Protein AF-A0A0L0QW11-F1 (afdb_monomer_lite)

Sequence (77 aa):
MKPEDVTGTLKLHQSNPSGVCRKCYQGLANDKVPPGVLKQLSLKYPNLKIEVTSEIDESIKVTGRLNLMIKNGNYID

Structure (mmCIF, N/CA/C/O backbone):
data_AF-A0A0L0QW11-F1
#
_entry.id   AF-A0A0L0QW11-F1
#
loop_
_atom_site.group_PDB
_atom_site.id
_atom_site.type_symbol
_atom_site.label_atom_id
_atom_site.label_alt_id
_atom_site.label_comp_id
_atom_site.label_asym_id
_atom_site.label_entity_id
_atom_site.label_seq_id
_atom_site.pdbx_PDB_ins_code
_atom_site.Cartn_x
_atom_site.Cartn_y
_atom_site.Cartn_z
_atom_site.occupancy
_atom_site.B_iso_or_equiv
_atom_site.auth_seq_id
_atom_site.auth_comp_id
_atom_site.auth_asym_id
_atom_site.auth_atom_id
_atom_site.pdbx_PDB_model_num
ATOM 1 N N . MET A 1 1 ? -20.624 2.438 9.878 1.00 82.94 1 MET A N 1
ATOM 2 C CA . MET A 1 1 ? -19.569 1.465 10.238 1.00 82.94 1 MET A CA 1
ATOM 3 C C . MET A 1 1 ? -18.394 2.222 10.802 1.00 82.94 1 MET A C 1
ATOM 5 O O . MET A 1 1 ? -18.064 3.267 10.243 1.00 82.94 1 MET A O 1
ATOM 9 N N . LYS A 1 2 ? -17.798 1.739 11.892 1.00 96.56 2 LYS A N 1
ATOM 10 C CA . LYS A 1 2 ? -16.554 2.320 12.388 1.00 96.56 2 LYS A CA 1
ATOM 11 C C . LYS A 1 2 ? -15.387 1.799 11.541 1.00 96.56 2 LYS A C 1
ATOM 13 O O . LYS A 1 2 ? -15.494 0.699 10.994 1.00 96.56 2 LYS A O 1
ATOM 18 N N . PRO A 1 3 ? -14.298 2.562 11.371 1.00 97.44 3 PRO A N 1
ATOM 19 C CA . PRO A 1 3 ? -13.174 2.104 10.562 1.00 97.44 3 PRO A CA 1
ATOM 20 C C . PRO A 1 3 ? -12.522 0.811 11.077 1.00 97.44 3 PRO A C 1
ATOM 22 O O . PRO A 1 3 ? -12.018 0.020 10.285 1.00 97.44 3 PRO A O 1
ATOM 25 N N . GLU A 1 4 ? -12.582 0.558 12.382 1.00 97.62 4 GLU A N 1
ATOM 26 C CA . GLU A 1 4 ? -12.068 -0.655 13.023 1.00 97.62 4 GLU A CA 1
ATOM 27 C C . GLU A 1 4 ? -12.904 -1.897 12.676 1.00 97.62 4 GLU A C 1
ATOM 29 O O . GLU A 1 4 ? -12.377 -3.009 12.677 1.00 97.62 4 GLU A O 1
ATOM 34 N N . ASP A 1 5 ? -14.179 -1.711 12.321 1.00 98.06 5 ASP A N 1
ATOM 35 C CA . ASP A 1 5 ? -15.079 -2.794 11.907 1.00 98.06 5 ASP A CA 1
ATOM 36 C C . ASP A 1 5 ? -14.792 -3.255 10.464 1.00 98.06 5 ASP A C 1
ATOM 38 O O . ASP A 1 5 ? -15.262 -4.309 10.032 1.00 98.06 5 ASP A O 1
ATOM 42 N N . VAL A 1 6 ? -14.033 -2.468 9.690 1.00 97.94 6 VAL A N 1
ATOM 43 C CA . VAL A 1 6 ? -13.655 -2.813 8.315 1.00 97.94 6 VAL A CA 1
ATOM 44 C C . VAL A 1 6 ? -12.514 -3.822 8.351 1.00 97.94 6 VAL A C 1
ATOM 46 O O . VAL A 1 6 ? -11.374 -3.507 8.694 1.00 97.94 6 VAL A O 1
ATOM 49 N N . THR A 1 7 ? -12.829 -5.050 7.959 1.00 97.69 7 THR A N 1
ATOM 50 C CA . THR A 1 7 ? -11.898 -6.180 7.929 1.00 97.69 7 THR A CA 1
ATOM 51 C C . THR A 1 7 ? -11.860 -6.807 6.535 1.00 97.69 7 THR A C 1
ATOM 53 O O . THR A 1 7 ? -12.663 -6.474 5.663 1.00 97.69 7 THR A O 1
ATOM 56 N N . GLY A 1 8 ? -10.900 -7.701 6.303 1.00 98.06 8 GLY A N 1
ATOM 57 C CA . GLY A 1 8 ? -10.712 -8.379 5.021 1.00 98.06 8 GLY A CA 1
ATOM 58 C C . GLY A 1 8 ? -9.464 -7.908 4.282 1.00 98.06 8 GLY A C 1
ATOM 59 O O . GLY A 1 8 ? -8.515 -7.410 4.891 1.00 98.06 8 GLY A O 1
ATOM 60 N N . THR A 1 9 ? -9.446 -8.121 2.966 1.00 98.50 9 THR A N 1
ATOM 61 C CA . THR A 1 9 ? -8.317 -7.768 2.096 1.00 98.50 9 THR A CA 1
ATOM 62 C C . THR A 1 9 ? -8.793 -6.915 0.930 1.00 98.50 9 THR A C 1
ATOM 64 O O . THR A 1 9 ? -9.573 -7.374 0.098 1.00 98.50 9 THR A O 1
ATOM 67 N N . LEU A 1 10 ? -8.296 -5.683 0.854 1.00 98.38 10 LEU A N 1
ATOM 68 C CA . LEU A 1 10 ? -8.430 -4.827 -0.315 1.00 98.38 10 LEU A CA 1
ATOM 69 C C . LEU A 1 10 ? -7.282 -5.129 -1.277 1.00 98.38 10 LEU A C 1
ATOM 71 O O . LEU A 1 10 ? -6.125 -4.850 -0.964 1.00 98.38 10 LEU A O 1
ATOM 75 N N . LYS A 1 11 ? -7.610 -5.669 -2.451 1.00 98.31 11 LYS A N 1
ATOM 76 C CA . LYS A 1 11 ? -6.653 -5.870 -3.543 1.00 98.31 11 LYS A CA 1
ATOM 77 C C . LYS A 1 11 ? -6.707 -4.676 -4.488 1.00 98.31 11 LYS A C 1
ATOM 79 O O . LYS A 1 11 ? -7.770 -4.364 -5.020 1.00 98.31 11 LYS A O 1
ATOM 84 N N . LEU A 1 12 ? -5.576 -4.006 -4.679 1.00 97.75 12 LEU A N 1
ATOM 85 C CA . LEU A 1 12 ? -5.452 -2.812 -5.507 1.00 97.75 12 LEU A CA 1
ATOM 86 C C . LEU A 1 12 ? -4.385 -3.036 -6.577 1.00 97.75 12 LEU A C 1
ATOM 88 O O . LEU A 1 12 ? -3.206 -3.197 -6.273 1.00 97.75 12 LEU A O 1
ATOM 92 N N . HIS A 1 13 ? -4.795 -3.014 -7.839 1.00 97.50 13 HIS A N 1
ATOM 93 C CA . HIS A 1 13 ? -3.877 -3.095 -8.967 1.00 97.50 13 HIS A CA 1
ATOM 94 C C . HIS A 1 13 ? -3.623 -1.695 -9.535 1.00 97.50 13 HIS A C 1
ATOM 96 O O . HIS A 1 13 ? -4.563 -0.950 -9.805 1.00 97.50 13 HIS A O 1
ATOM 102 N N . GLN A 1 14 ? -2.355 -1.320 -9.687 1.00 95.75 14 GLN A N 1
ATOM 103 C CA . GLN A 1 14 ? -1.939 -0.075 -10.322 1.00 95.75 14 GLN A CA 1
ATOM 104 C C . GLN A 1 14 ? -1.463 -0.372 -11.738 1.00 95.75 14 GLN A C 1
ATOM 106 O O . GLN A 1 14 ? -0.494 -1.103 -11.914 1.00 95.75 14 GLN A O 1
ATOM 111 N N . SER A 1 15 ? -2.052 0.286 -12.732 1.00 95.69 15 SER A N 1
ATOM 112 C CA . SER A 1 15 ? -1.607 0.252 -14.131 1.00 95.69 15 SER A CA 1
ATOM 113 C C . SER A 1 15 ? -0.299 1.038 -14.356 1.00 95.69 15 SER A C 1
ATOM 115 O O . SER A 1 15 ? -0.164 1.776 -15.329 1.00 95.69 15 SER A O 1
ATOM 117 N N . ASN A 1 16 ? 0.634 0.972 -13.400 1.00 94.44 16 ASN A N 1
ATOM 118 C CA . ASN A 1 16 ? 1.934 1.626 -13.450 1.00 94.44 16 ASN A CA 1
ATOM 119 C C . ASN A 1 16 ? 3.043 0.571 -13.598 1.00 94.44 16 ASN A C 1
ATOM 121 O O . ASN A 1 16 ? 3.514 0.049 -12.585 1.00 94.44 16 ASN A O 1
ATOM 125 N N . PRO A 1 17 ? 3.519 0.298 -14.821 1.00 94.88 17 PRO A N 1
ATOM 126 C CA . PRO A 1 17 ? 4.512 -0.749 -15.071 1.00 94.88 17 PRO A CA 1
ATOM 127 C C . PRO A 1 17 ? 5.888 -0.472 -14.442 1.00 94.88 17 PRO A C 1
ATOM 129 O O . PRO A 1 17 ? 6.698 -1.374 -14.260 1.00 94.88 17 PRO A O 1
ATOM 132 N N . SER A 1 18 ? 6.166 0.770 -14.026 1.00 94.50 18 SER A N 1
ATOM 133 C CA . SER A 1 18 ? 7.403 1.105 -13.298 1.00 94.50 18 SER A CA 1
ATOM 134 C C . SER A 1 18 ? 7.426 0.614 -11.835 1.00 94.50 18 SER A C 1
ATOM 136 O O . SER A 1 18 ? 8.436 0.805 -11.142 1.00 94.50 18 SER A O 1
ATOM 138 N N . GLY A 1 19 ? 6.340 -0.003 -11.357 1.00 95.44 19 GLY A N 1
ATOM 139 C CA . GLY A 1 19 ? 6.135 -0.451 -9.980 1.00 95.44 19 GLY A CA 1
ATOM 140 C C . GLY A 1 19 ? 5.179 0.448 -9.194 1.00 95.44 19 GLY A C 1
ATOM 141 O O . GLY A 1 19 ? 4.695 1.474 -9.681 1.00 95.44 19 GLY A O 1
ATOM 142 N N . VAL A 1 20 ? 4.929 0.087 -7.935 1.00 95.81 20 VAL A N 1
ATOM 143 C CA . VAL A 1 20 ? 3.956 0.780 -7.096 1.00 95.81 20 VAL A CA 1
ATOM 144 C C . VAL A 1 20 ? 4.399 2.232 -6.943 1.00 95.81 20 VAL A C 1
ATOM 146 O O . VAL A 1 20 ? 5.570 2.536 -6.701 1.00 95.81 20 VAL A O 1
ATOM 149 N N . CYS A 1 21 ? 3.455 3.154 -7.098 1.00 94.12 21 CYS A N 1
ATOM 150 C CA . CYS A 1 21 ? 3.702 4.587 -7.003 1.00 94.12 21 CYS A CA 1
ATOM 151 C C . CYS A 1 21 ? 4.392 4.945 -5.670 1.00 94.12 21 CYS A C 1
ATOM 153 O O . CYS A 1 21 ? 3.798 4.852 -4.594 1.00 94.12 21 CYS A O 1
ATOM 155 N N . ARG A 1 22 ? 5.645 5.424 -5.739 1.00 93.56 22 ARG A N 1
ATOM 156 C CA . ARG A 1 22 ? 6.482 5.732 -4.559 1.00 93.56 22 ARG A CA 1
ATOM 157 C C . ARG A 1 22 ? 5.842 6.738 -3.604 1.00 93.56 22 ARG A C 1
ATOM 159 O O . ARG A 1 22 ? 5.932 6.598 -2.388 1.00 93.56 22 ARG A O 1
ATOM 166 N N . LYS A 1 23 ? 5.168 7.753 -4.153 1.00 95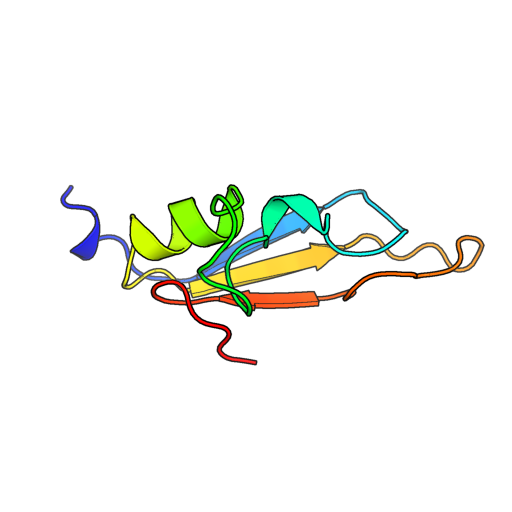.12 23 LYS A N 1
ATOM 167 C CA . LYS A 1 23 ? 4.442 8.765 -3.370 1.00 95.12 23 LYS A CA 1
ATOM 168 C C . LYS A 1 23 ? 3.209 8.196 -2.676 1.00 95.12 23 LYS A C 1
ATOM 170 O O . LYS A 1 23 ? 2.825 8.691 -1.623 1.00 95.12 23 LYS A O 1
ATOM 175 N N . CYS A 1 24 ? 2.622 7.137 -3.221 1.00 95.44 24 CYS A N 1
ATOM 176 C CA . CYS A 1 24 ? 1.396 6.548 -2.712 1.00 95.44 24 CYS A CA 1
ATOM 177 C C . CYS A 1 24 ? 1.634 5.796 -1.396 1.00 95.44 24 CYS A C 1
ATOM 179 O O . CYS A 1 24 ? 0.782 5.853 -0.518 1.00 95.44 24 CYS A O 1
ATOM 181 N N . TYR A 1 25 ? 2.801 5.173 -1.214 1.00 95.62 25 TYR A N 1
ATOM 182 C CA . TYR A 1 25 ? 3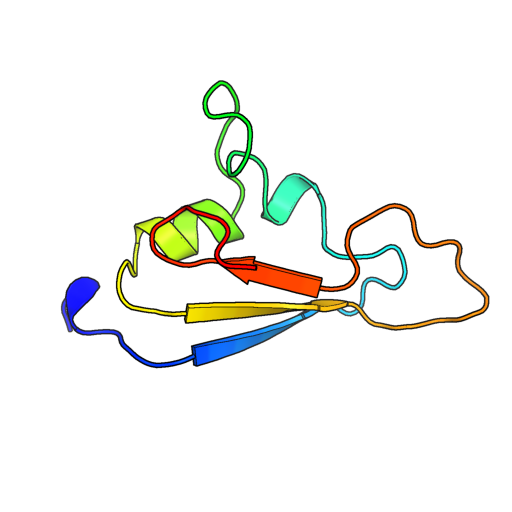.195 4.506 0.035 1.00 95.62 25 TYR A CA 1
ATOM 183 C C . TYR A 1 25 ? 4.238 5.289 0.856 1.00 95.62 25 TYR A C 1
ATOM 185 O O . TYR A 1 25 ? 4.826 4.760 1.803 1.00 95.62 25 TYR A O 1
ATOM 193 N N . GLN A 1 26 ? 4.470 6.563 0.517 1.00 96.81 26 GLN A N 1
ATOM 194 C CA . GLN A 1 26 ? 5.365 7.438 1.274 1.00 96.81 26 GLN A CA 1
ATOM 195 C C . GLN A 1 26 ? 4.961 7.451 2.755 1.00 96.81 26 GLN A C 1
ATOM 197 O O . GLN A 1 26 ? 3.781 7.376 3.101 1.00 96.81 26 GLN A O 1
ATOM 202 N N . GLY A 1 27 ? 5.941 7.532 3.647 1.00 96.56 27 GLY A N 1
ATOM 203 C CA . GLY A 1 27 ? 5.674 7.544 5.077 1.00 96.56 27 GLY A CA 1
ATOM 204 C C . GLY A 1 27 ? 5.738 6.170 5.746 1.00 96.56 27 GLY A C 1
ATOM 205 O O . GLY A 1 27 ? 5.878 6.127 6.961 1.00 96.56 27 GLY A O 1
ATOM 206 N N . LEU A 1 28 ? 5.640 5.051 5.013 1.00 95.50 28 LEU A N 1
ATOM 207 C CA . LEU A 1 28 ? 5.661 3.714 5.638 1.00 95.50 28 LEU A CA 1
ATOM 208 C C . LEU A 1 28 ? 7.019 3.367 6.270 1.00 95.50 28 LEU A C 1
ATOM 210 O O . LEU A 1 28 ? 7.051 2.795 7.347 1.00 95.50 28 LEU A O 1
ATOM 2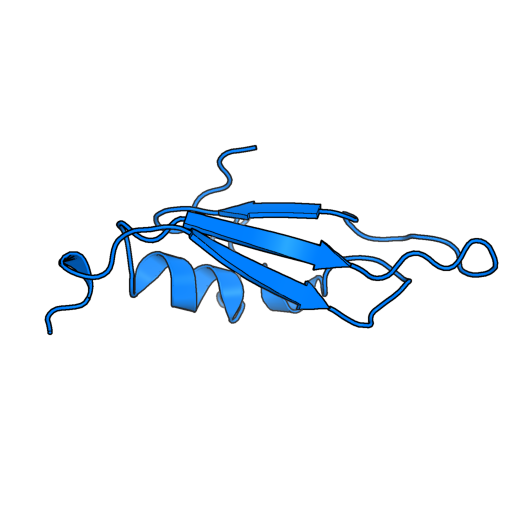14 N N . ALA A 1 29 ? 8.130 3.735 5.621 1.00 93.06 29 ALA A N 1
ATOM 215 C CA . ALA A 1 29 ? 9.495 3.486 6.116 1.00 93.06 29 ALA A CA 1
ATOM 216 C C . ALA A 1 29 ? 10.182 4.731 6.714 1.00 93.06 29 ALA A C 1
ATOM 218 O O . ALA A 1 29 ? 11.303 4.648 7.200 1.00 93.06 29 ALA A O 1
ATOM 219 N N . ASN A 1 30 ? 9.549 5.901 6.616 1.00 93.75 30 ASN A N 1
ATOM 220 C CA . ASN A 1 30 ? 10.088 7.165 7.111 1.00 93.75 30 ASN A CA 1
ATOM 221 C C . ASN A 1 30 ? 8.923 8.036 7.578 1.00 93.75 30 ASN A C 1
ATOM 223 O O . ASN A 1 30 ? 8.190 8.572 6.756 1.00 93.75 30 ASN A O 1
ATOM 227 N N . ASP A 1 31 ? 8.740 8.171 8.880 1.00 91.62 31 ASP A N 1
ATOM 228 C CA . ASP A 1 31 ? 7.668 8.955 9.494 1.00 91.62 31 ASP A CA 1
ATOM 229 C C . ASP A 1 31 ? 7.881 10.477 9.414 1.00 91.62 31 ASP A C 1
ATOM 231 O O . ASP A 1 31 ? 6.938 11.234 9.633 1.00 91.62 31 ASP A O 1
ATOM 235 N N . LYS A 1 32 ? 9.072 10.936 9.007 1.00 95.62 32 LYS A N 1
ATOM 236 C CA . LYS A 1 32 ? 9.425 12.363 8.882 1.00 95.62 32 LYS A CA 1
ATOM 237 C C . LYS A 1 32 ? 8.913 13.027 7.601 1.00 95.62 32 LYS A C 1
ATOM 239 O O . LYS A 1 32 ? 9.276 14.164 7.310 1.00 95.62 32 LYS A O 1
ATOM 244 N N . VAL A 1 33 ? 8.111 12.326 6.803 1.00 96.56 33 VAL A N 1
ATOM 245 C CA . VAL A 1 33 ? 7.524 12.846 5.561 1.00 96.56 33 VAL A CA 1
ATOM 246 C C . VAL A 1 33 ? 6.007 12.669 5.561 1.00 96.56 33 VAL A C 1
ATOM 248 O O . VAL A 1 33 ? 5.507 11.717 6.167 1.00 96.56 33 VAL A O 1
ATOM 251 N N . PRO A 1 34 ? 5.253 13.531 4.847 1.00 97.12 34 PRO A N 1
ATOM 252 C CA . PRO A 1 34 ? 3.806 13.392 4.751 1.00 97.12 34 PRO A CA 1
ATOM 253 C C . PRO A 1 34 ? 3.406 11.987 4.276 1.00 97.12 34 PRO A C 1
ATOM 255 O O . PRO A 1 34 ? 4.005 11.475 3.320 1.00 97.12 34 PRO A O 1
ATOM 258 N N . PRO A 1 35 ? 2.416 11.345 4.916 1.00 97.81 35 PRO A N 1
ATOM 259 C CA . PRO A 1 35 ? 2.006 10.003 4.540 1.00 97.81 35 PRO A CA 1
ATOM 260 C C . PRO A 1 35 ? 1.340 10.017 3.160 1.00 97.81 35 PRO A C 1
ATOM 262 O O . PRO A 1 35 ? 0.501 10.865 2.868 1.00 97.81 35 PRO A O 1
ATOM 265 N N . GLY A 1 36 ? 1.691 9.055 2.313 1.00 97.81 36 GLY A N 1
ATOM 266 C CA . GLY A 1 36 ? 1.005 8.797 1.053 1.00 97.81 36 GLY A CA 1
ATOM 267 C C . GLY A 1 36 ? -0.380 8.187 1.269 1.00 97.81 36 GLY A C 1
ATOM 268 O O . GLY A 1 36 ? -0.710 7.726 2.366 1.00 97.81 36 GLY A O 1
ATOM 269 N N . VAL A 1 37 ? -1.187 8.148 0.206 1.00 98.06 37 VAL A N 1
ATOM 270 C CA . VAL A 1 37 ? -2.580 7.669 0.266 1.00 98.06 37 VAL A CA 1
ATOM 271 C C . VAL A 1 37 ? -2.711 6.247 0.823 1.00 98.06 37 VAL A C 1
ATOM 273 O O . VAL A 1 37 ? -3.634 5.979 1.583 1.00 98.06 37 VAL A O 1
ATOM 276 N N . LEU A 1 38 ? -1.768 5.348 0.531 1.00 97.69 38 LEU A N 1
ATOM 277 C CA . LEU A 1 38 ? -1.793 3.966 1.016 1.00 97.69 38 LEU A CA 1
ATOM 278 C C . LEU A 1 38 ? -1.506 3.884 2.523 1.00 97.69 38 LEU A C 1
ATOM 280 O O . LEU A 1 38 ? -2.169 3.122 3.224 1.00 97.69 38 LEU A O 1
ATOM 284 N N . LYS A 1 39 ? -0.586 4.708 3.050 1.00 97.69 39 LYS A N 1
ATOM 285 C CA . LYS A 1 39 ? -0.353 4.801 4.503 1.00 97.69 39 LYS A CA 1
ATOM 286 C C . LYS A 1 39 ? -1.568 5.401 5.210 1.00 97.69 39 LYS A C 1
ATOM 288 O O . LYS A 1 39 ? -2.015 4.848 6.208 1.00 97.69 39 LYS A O 1
ATOM 293 N N . GLN A 1 40 ? -2.120 6.495 4.682 1.00 98.44 40 GLN A N 1
ATOM 294 C CA . GLN A 1 40 ? -3.318 7.131 5.243 1.00 98.44 40 GLN A CA 1
ATOM 295 C C . GLN A 1 40 ? -4.510 6.164 5.270 1.00 98.44 40 GLN A C 1
ATOM 297 O O . GLN A 1 40 ? -5.183 6.048 6.291 1.00 98.44 40 GLN A O 1
ATOM 302 N N . LEU A 1 41 ? -4.736 5.428 4.177 1.00 98.25 41 LEU A N 1
ATOM 303 C CA . LEU A 1 41 ? -5.800 4.432 4.082 1.00 98.25 41 LEU A CA 1
ATOM 304 C C . LEU A 1 41 ? -5.614 3.306 5.106 1.00 98.25 41 LEU A C 1
ATOM 306 O O . LEU A 1 41 ? -6.570 2.928 5.778 1.00 98.25 41 LEU A O 1
ATOM 310 N N . SER A 1 42 ? -4.385 2.809 5.253 1.00 98.31 42 SER A N 1
ATOM 311 C CA . SER A 1 42 ? -4.066 1.741 6.200 1.00 98.31 42 SER A CA 1
ATOM 312 C C . SER A 1 42 ? -4.198 2.171 7.665 1.00 98.31 42 SER A C 1
ATOM 314 O O . SER A 1 42 ? -4.628 1.376 8.493 1.00 98.31 42 SER A O 1
ATOM 316 N N . LEU A 1 43 ? -3.866 3.425 7.988 1.00 98.19 43 LEU A N 1
ATOM 317 C CA . LEU A 1 43 ? -4.080 3.989 9.325 1.00 98.19 43 LEU A CA 1
ATOM 318 C C . LEU A 1 43 ? -5.565 4.229 9.608 1.00 98.19 43 LEU A C 1
ATOM 320 O O . LEU A 1 43 ? -6.013 4.029 10.731 1.00 98.19 43 LEU A O 1
ATOM 324 N N . LYS A 1 44 ? -6.335 4.643 8.592 1.00 98.31 44 LYS A N 1
ATOM 325 C CA . LYS A 1 44 ? -7.780 4.841 8.728 1.00 98.31 44 LYS A CA 1
ATOM 326 C C . LYS A 1 44 ? -8.496 3.523 9.012 1.00 98.31 44 LYS A C 1
ATOM 328 O O . LYS A 1 44 ? -9.384 3.520 9.846 1.00 98.31 44 LYS A O 1
ATOM 333 N N . TYR A 1 45 ? -8.126 2.432 8.341 1.00 98.50 45 TYR A N 1
ATOM 334 C CA . TYR A 1 45 ? -8.740 1.110 8.515 1.00 98.50 45 TYR A CA 1
ATOM 335 C C . TYR A 1 45 ? -7.716 0.109 9.077 1.00 98.50 45 TYR A C 1
ATOM 337 O O . TYR A 1 45 ? -7.147 -0.679 8.318 1.00 98.50 45 TYR A O 1
ATOM 345 N N . PRO A 1 46 ? -7.462 0.113 10.399 1.00 98.25 46 PRO A N 1
ATOM 346 C CA . PRO A 1 46 ? -6.334 -0.610 10.996 1.00 98.25 46 PRO A CA 1
ATOM 347 C C . PRO A 1 46 ? -6.424 -2.137 10.840 1.00 98.25 46 PRO A C 1
ATOM 349 O O . PRO A 1 46 ? -5.401 -2.825 10.807 1.00 98.25 46 PRO A O 1
ATOM 352 N N . ASN A 1 47 ? -7.639 -2.678 10.699 1.00 98.25 47 ASN A N 1
ATOM 353 C CA . ASN A 1 47 ? -7.879 -4.113 10.546 1.00 98.25 47 ASN A CA 1
ATOM 354 C C . ASN A 1 47 ? -7.944 -4.584 9.083 1.00 98.25 47 ASN A C 1
ATOM 356 O O . ASN A 1 47 ? -7.940 -5.795 8.840 1.00 98.25 47 ASN A O 1
ATOM 360 N N . LEU A 1 48 ? -7.942 -3.663 8.115 1.00 98.50 48 LEU A N 1
ATOM 361 C CA . LEU A 1 48 ? -7.955 -3.973 6.689 1.00 98.50 48 LEU A CA 1
ATOM 362 C C . LEU A 1 48 ? -6.539 -4.306 6.199 1.00 98.50 48 LEU A C 1
ATOM 364 O O . LEU A 1 48 ? -5.612 -3.506 6.342 1.00 98.50 48 LEU A O 1
ATOM 368 N N . LYS A 1 49 ? -6.373 -5.475 5.574 1.00 98.69 49 LYS A N 1
ATOM 369 C CA . LYS A 1 49 ? -5.168 -5.800 4.804 1.00 98.69 49 LYS A CA 1
ATOM 370 C C . LYS A 1 49 ? -5.260 -5.123 3.438 1.00 98.69 49 LYS A C 1
ATOM 372 O O . LYS A 1 49 ? -6.281 -5.247 2.767 1.00 98.69 49 LYS A O 1
ATOM 377 N N . ILE A 1 50 ? -4.208 -4.435 3.008 1.00 98.62 50 ILE A N 1
ATOM 378 C CA . ILE A 1 50 ? -4.138 -3.819 1.679 1.00 98.62 50 ILE A CA 1
ATOM 379 C C . ILE A 1 50 ? -3.014 -4.497 0.903 1.00 98.62 50 ILE A C 1
ATOM 381 O O . ILE A 1 50 ? -1.853 -4.412 1.296 1.00 98.62 50 ILE A O 1
ATOM 385 N N . GLU A 1 51 ? -3.367 -5.167 -0.188 1.00 98.44 51 GLU A N 1
ATOM 386 C CA . GLU A 1 51 ? -2.432 -5.792 -1.122 1.00 98.44 51 GLU A CA 1
ATOM 387 C C . GLU A 1 51 ? -2.380 -4.940 -2.384 1.00 98.44 51 GLU A C 1
ATOM 389 O O . GLU A 1 51 ? -3.397 -4.754 -3.053 1.00 98.44 51 GLU A O 1
ATOM 394 N N . VAL A 1 52 ? -1.204 -4.402 -2.700 1.00 98.12 52 VAL A N 1
ATOM 395 C CA . VAL A 1 52 ? -1.011 -3.568 -3.884 1.00 98.12 52 VAL A CA 1
ATOM 396 C C . VAL A 1 52 ? -0.102 -4.286 -4.861 1.00 98.12 52 VAL A C 1
ATOM 398 O O . VAL A 1 52 ? 0.988 -4.712 -4.487 1.00 98.12 52 VAL A O 1
ATOM 401 N N . THR A 1 53 ? -0.531 -4.381 -6.113 1.00 97.50 53 THR A N 1
ATOM 402 C CA . THR A 1 53 ? 0.262 -4.906 -7.230 1.00 97.50 53 THR A CA 1
ATOM 403 C C . THR A 1 53 ? 0.408 -3.844 -8.304 1.00 97.50 53 THR A C 1
ATOM 405 O O . THR A 1 53 ? -0.454 -2.976 -8.434 1.00 97.50 53 THR A O 1
ATOM 408 N N . SER A 1 54 ? 1.461 -3.935 -9.099 1.00 97.19 54 SER A N 1
ATOM 409 C CA . SER A 1 54 ? 1.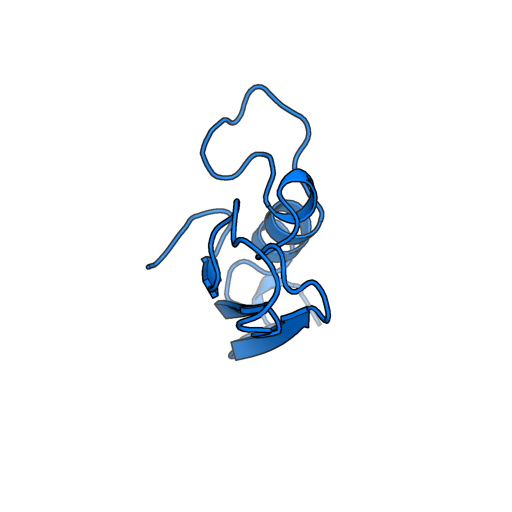627 -3.134 -10.310 1.00 97.19 54 SER A CA 1
ATOM 410 C C . SER A 1 54 ? 1.520 -3.993 -11.556 1.00 97.19 54 SER A C 1
ATOM 412 O O . SER A 1 54 ? 1.810 -5.187 -11.504 1.00 97.19 54 SER A O 1
ATOM 414 N N . GLU A 1 55 ? 1.108 -3.364 -12.649 1.00 96.38 55 GLU A N 1
ATOM 415 C CA . GLU A 1 55 ? 1.189 -3.928 -13.993 1.00 96.38 55 GLU A CA 1
ATOM 416 C C . GLU A 1 55 ? 2.615 -4.394 -14.303 1.00 96.38 55 GLU A C 1
ATOM 418 O O . GLU A 1 55 ? 3.587 -3.809 -13.811 1.00 96.38 55 GLU A O 1
ATOM 423 N N . ILE A 1 56 ? 2.736 -5.443 -15.112 1.00 94.44 56 ILE A N 1
ATOM 424 C CA . ILE A 1 56 ? 4.027 -5.960 -15.565 1.00 94.44 56 ILE A CA 1
ATOM 425 C C . ILE A 1 56 ? 4.117 -5.751 -17.071 1.00 94.44 56 ILE A C 1
ATOM 427 O O . ILE A 1 56 ? 3.360 -6.333 -17.839 1.00 94.44 56 ILE A O 1
ATOM 431 N N . ASP A 1 57 ? 5.086 -4.940 -17.478 1.00 95.31 57 ASP A N 1
ATOM 432 C CA . ASP A 1 57 ? 5.463 -4.747 -18.873 1.00 95.31 57 ASP A CA 1
ATOM 433 C C . ASP A 1 57 ? 6.971 -4.992 -18.990 1.00 95.31 57 ASP A C 1
ATOM 435 O O . ASP A 1 57 ? 7.775 -4.228 -18.453 1.00 95.31 57 ASP A O 1
ATOM 439 N N . GLU A 1 58 ? 7.356 -6.076 -19.667 1.00 93.38 58 GLU A N 1
ATOM 440 C CA . GLU A 1 58 ? 8.756 -6.497 -19.815 1.00 93.38 58 GLU A CA 1
ATOM 441 C C . GLU A 1 58 ? 9.608 -5.485 -20.596 1.00 93.38 58 GLU A C 1
ATOM 443 O O . GLU A 1 58 ? 10.834 -5.477 -20.468 1.00 93.38 58 GLU A O 1
ATOM 448 N N . SER A 1 59 ? 8.976 -4.599 -21.372 1.00 95.69 59 SER A N 1
ATOM 449 C CA . SER A 1 59 ? 9.669 -3.530 -22.092 1.00 95.69 59 SER A CA 1
ATOM 450 C C . SER A 1 59 ? 10.040 -2.342 -21.195 1.00 95.69 59 SER A C 1
ATOM 452 O O . SER A 1 59 ? 10.864 -1.505 -21.578 1.00 95.69 59 SER A O 1
ATOM 454 N N . ILE A 1 60 ? 9.474 -2.262 -19.984 1.00 93.69 60 ILE A N 1
ATOM 455 C CA . ILE A 1 60 ? 9.644 -1.137 -19.067 1.00 93.69 60 ILE A CA 1
ATOM 456 C C . ILE A 1 60 ? 10.518 -1.546 -17.884 1.00 93.69 60 ILE A C 1
ATOM 458 O O . ILE A 1 60 ? 10.239 -2.474 -17.127 1.00 93.69 60 ILE A O 1
ATOM 462 N N . LYS A 1 61 ? 11.586 -0.777 -17.661 1.00 92.44 61 LYS A N 1
ATOM 463 C CA . LYS A 1 61 ? 12.457 -0.977 -16.504 1.00 92.44 61 LYS A CA 1
ATOM 464 C C . LYS A 1 61 ? 11.712 -0.656 -15.207 1.00 92.44 61 LYS A C 1
ATOM 466 O O . LYS A 1 61 ? 11.405 0.501 -14.915 1.00 92.44 61 LYS A O 1
ATOM 471 N N . VAL A 1 62 ? 11.533 -1.673 -14.373 1.00 93.00 62 VAL A N 1
ATOM 472 C CA . VAL A 1 62 ? 11.004 -1.523 -13.016 1.00 93.00 62 VAL A CA 1
ATOM 473 C C . VAL A 1 62 ? 11.989 -0.728 -12.160 1.00 93.00 62 VAL A C 1
ATOM 475 O O . VAL A 1 62 ? 13.186 -1.018 -12.112 1.00 93.00 62 VAL A O 1
ATOM 478 N N . THR A 1 63 ? 11.486 0.286 -11.459 1.00 88.44 63 THR A N 1
ATOM 479 C CA . THR A 1 63 ? 12.293 1.093 -10.529 1.00 88.44 63 THR A CA 1
ATOM 480 C C . THR A 1 63 ? 11.734 1.093 -9.108 1.00 88.44 63 THR A C 1
ATOM 482 O O . THR A 1 63 ? 12.424 1.514 -8.178 1.00 88.44 63 THR A O 1
ATOM 485 N N . GLY A 1 64 ? 10.486 0.668 -8.913 1.00 86.62 64 GLY A N 1
ATOM 486 C CA . GLY A 1 64 ? 9.827 0.555 -7.613 1.00 86.62 64 GLY A CA 1
ATOM 487 C C . GLY A 1 64 ? 9.658 -0.889 -7.139 1.00 86.62 64 GLY A C 1
ATOM 488 O O . GLY A 1 64 ? 10.187 -1.828 -7.724 1.00 86.62 64 GLY A O 1
ATOM 489 N N . ARG A 1 65 ? 8.879 -1.060 -6.065 1.00 92.12 65 ARG A N 1
ATOM 490 C CA . ARG A 1 65 ? 8.376 -2.377 -5.648 1.00 92.12 65 ARG A CA 1
ATOM 491 C C . ARG A 1 65 ? 7.250 -2.799 -6.592 1.00 92.12 65 ARG A C 1
ATOM 493 O O . ARG A 1 65 ? 6.382 -1.980 -6.859 1.00 92.12 65 ARG A O 1
ATOM 500 N N . LEU A 1 66 ? 7.227 -4.041 -7.071 1.00 94.75 66 LEU A N 1
ATOM 501 C CA . LEU A 1 66 ? 6.127 -4.546 -7.917 1.00 94.75 66 LEU A CA 1
ATOM 502 C C . LEU A 1 66 ? 4.878 -4.903 -7.113 1.00 94.75 66 LEU A C 1
ATOM 504 O O . LEU A 1 66 ? 3.757 -4.812 -7.609 1.00 94.75 66 LEU A O 1
ATOM 508 N N . ASN A 1 67 ? 5.075 -5.285 -5.858 1.00 95.94 67 ASN A N 1
ATOM 509 C CA . ASN A 1 67 ? 4.012 -5.576 -4.919 1.00 95.94 67 ASN A CA 1
ATOM 510 C C . ASN A 1 67 ? 4.370 -5.039 -3.530 1.00 95.94 67 ASN A C 1
ATOM 512 O O . ASN A 1 67 ? 5.538 -4.781 -3.227 1.00 95.94 67 ASN A O 1
ATOM 516 N N . LEU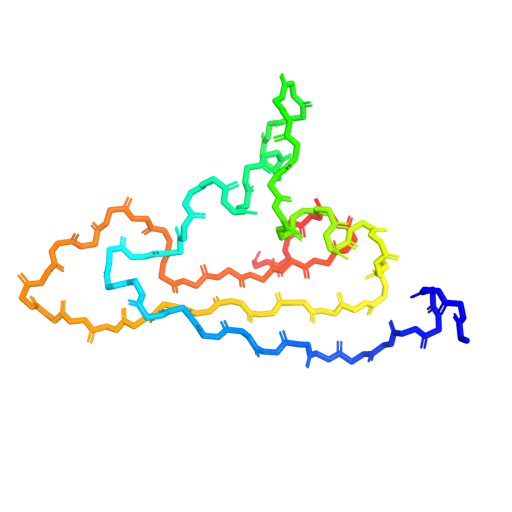 A 1 68 ? 3.348 -4.810 -2.710 1.00 96.38 68 LEU A N 1
ATOM 517 C CA . LEU A 1 68 ? 3.501 -4.557 -1.283 1.00 96.38 68 LEU A CA 1
ATOM 518 C C . LEU A 1 68 ? 2.234 -4.960 -0.527 1.00 96.38 68 LEU A C 1
ATOM 520 O O . LEU A 1 68 ? 1.130 -4.940 -1.079 1.00 96.38 68 LEU A O 1
ATOM 524 N N . MET A 1 69 ? 2.400 -5.291 0.750 1.00 98.38 69 MET A N 1
ATOM 525 C CA . MET A 1 69 ? 1.299 -5.558 1.670 1.00 98.38 69 MET A CA 1
ATOM 526 C C . MET A 1 69 ? 1.397 -4.625 2.874 1.00 98.38 69 MET A C 1
ATOM 528 O O . MET A 1 69 ? 2.470 -4.468 3.454 1.00 98.38 69 MET A O 1
ATOM 532 N N . ILE A 1 70 ? 0.280 -3.993 3.240 1.00 98.19 70 ILE A N 1
ATOM 533 C CA . ILE A 1 70 ? 0.218 -3.017 4.336 1.00 98.19 70 ILE A CA 1
ATOM 534 C C . ILE A 1 70 ? -0.943 -3.362 5.264 1.00 98.19 70 ILE A C 1
ATOM 536 O O . ILE A 1 70 ? -2.046 -3.672 4.803 1.00 98.19 70 ILE A O 1
ATOM 540 N N . LYS A 1 71 ? -0.718 -3.241 6.572 1.00 98.50 71 LYS A N 1
ATOM 541 C CA . LYS A 1 71 ? -1.768 -3.246 7.592 1.00 98.50 71 LYS A CA 1
ATOM 542 C C . LYS A 1 71 ? -1.404 -2.294 8.726 1.00 98.50 71 LYS A C 1
ATOM 544 O O . LYS A 1 71 ? -0.248 -2.235 9.140 1.00 98.50 71 LYS A O 1
ATOM 549 N N . ASN A 1 72 ? -2.394 -1.555 9.225 1.00 98.06 72 ASN A N 1
ATOM 550 C CA . ASN A 1 72 ? -2.235 -0.596 10.318 1.00 98.06 72 ASN A CA 1
ATOM 551 C C . ASN A 1 72 ? -1.011 0.334 10.161 1.00 98.06 72 ASN A C 1
ATOM 553 O O . ASN A 1 72 ? -0.206 0.494 11.076 1.00 98.06 72 ASN A O 1
ATOM 557 N N . GLY A 1 73 ? -0.814 0.883 8.959 1.00 97.31 73 GLY A N 1
ATOM 558 C CA . GLY A 1 73 ? 0.278 1.812 8.659 1.00 97.31 73 GLY A CA 1
ATOM 559 C C . GLY A 1 73 ? 1.677 1.195 8.558 1.00 97.31 73 GLY A C 1
ATOM 560 O O . GLY A 1 73 ? 2.637 1.953 8.433 1.00 97.31 73 GLY A O 1
ATOM 561 N N . ASN A 1 74 ? 1.798 -0.134 8.579 1.00 97.50 74 ASN A N 1
ATOM 562 C CA . ASN A 1 74 ? 3.067 -0.856 8.514 1.00 97.50 74 ASN A CA 1
ATOM 563 C C . ASN A 1 74 ? 3.095 -1.828 7.336 1.00 97.50 74 ASN A C 1
ATOM 565 O O . ASN A 1 74 ? 2.059 -2.363 6.936 1.00 97.50 74 ASN A O 1
ATOM 569 N N . TYR A 1 75 ? 4.295 -2.074 6.816 1.00 97.19 75 TYR A N 1
ATOM 570 C CA . TYR A 1 75 ? 4.536 -3.219 5.946 1.00 97.19 75 TYR A CA 1
ATOM 571 C C . TYR A 1 75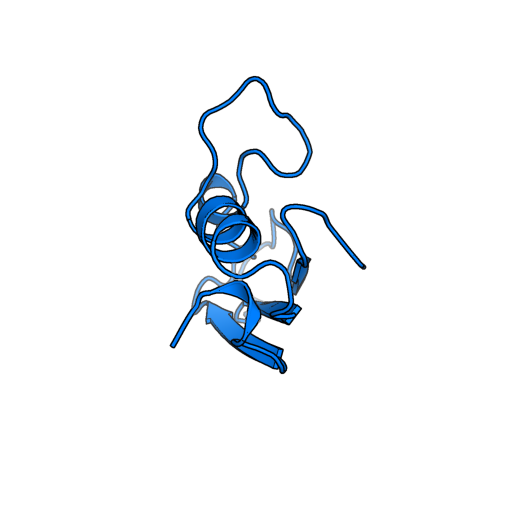 ? 4.299 -4.524 6.715 1.00 97.19 75 TYR A C 1
ATOM 573 O O . TYR A 1 75 ? 4.605 -4.607 7.904 1.00 97.19 75 TYR A O 1
ATOM 581 N N . ILE A 1 76 ? 3.726 -5.514 6.038 1.00 95.69 76 ILE A N 1
ATOM 582 C CA . ILE A 1 76 ? 3.495 -6.866 6.575 1.00 95.69 76 ILE A CA 1
ATOM 583 C C . ILE A 1 76 ? 3.943 -7.952 5.582 1.00 95.69 76 ILE A C 1
ATOM 585 O O . ILE A 1 76 ? 3.425 -9.069 5.621 1.00 95.69 76 ILE A O 1
ATOM 589 N N . ASP A 1 77 ? 4.806 -7.569 4.637 1.00 70.94 77 ASP A N 1
ATOM 590 C CA . ASP A 1 77 ? 5.485 -8.462 3.698 1.00 70.94 77 ASP A CA 1
ATOM 591 C C . ASP A 1 77 ? 6.665 -9.201 4.344 1.00 70.94 77 ASP A C 1
ATOM 593 O O . ASP A 1 77 ? 7.253 -8.676 5.318 1.00 70.94 77 ASP A O 1
#

Organism: Virgibacillus pantothenticus (NCBI:txid1473)

Radius of gyration: 12.88 Å; chains: 1; bounding box: 32×22×35 Å

Foldseek 3Di:
DQLQPDADEAEEEAQPQLADDCQQQPCQVPVVDDGHVVLVSQLRNQRYKYKYAYDHDPVDHHDYHRIFIDHNSYTPD

pLDDT: mean 95.8, std 3.96, range [70.94, 98.69]

Secondary structure (DSSP, 8-state):
--GGG--EEEEEEE--TT-S-TTTTTTSS-TTSPPPHHHHHHHHSTTEEEEEEE---TTS---S-SEEEEETTEE--